Protein AF-A0A9J5W1G6-F1 (afdb_monomer)

Sequence (81 aa):
MDKLGMIIFKMLAHGLGLEDDFFFSKKIEEKEATYFRVSRYPLCPLPEKIVGIGIHSDPQTLTILHQDQVGGLQVLKDDKH

Structure (mmCIF, N/CA/C/O backbone):
data_AF-A0A9J5W1G6-F1
#
_entry.id   AF-A0A9J5W1G6-F1
#
loop_
_atom_site.group_PDB
_atom_site.id
_atom_site.type_symbol
_atom_site.label_atom_id
_atom_site.label_alt_id
_atom_site.label_comp_id
_atom_site.label_asym_id
_atom_site.label_entity_id
_atom_site.label_seq_id
_atom_site.pdbx_PDB_ins_code
_atom_site.Cartn_x
_atom_site.Cartn_y
_atom_site.Cartn_z
_atom_site.occupancy
_atom_site.B_iso_or_equiv
_atom_site.auth_seq_id
_atom_site.auth_comp_id
_atom_site.auth_asym_id
_atom_site.auth_atom_id
_atom_site.pdbx_PDB_model_num
ATOM 1 N N . MET A 1 1 ? 12.950 -3.708 1.352 1.00 84.75 1 MET A N 1
ATOM 2 C CA . MET A 1 1 ? 11.751 -3.817 0.490 1.00 84.75 1 MET A CA 1
ATOM 3 C C . MET A 1 1 ? 12.084 -3.557 -0.971 1.00 84.75 1 MET A C 1
ATOM 5 O O . MET A 1 1 ? 11.530 -4.230 -1.827 1.00 84.75 1 MET A O 1
ATOM 9 N N . ASP A 1 2 ? 13.064 -2.701 -1.246 1.00 83.31 2 ASP A N 1
ATOM 10 C CA . ASP A 1 2 ? 13.488 -2.291 -2.591 1.00 83.31 2 ASP A CA 1
ATOM 11 C C . ASP A 1 2 ? 13.738 -3.468 -3.536 1.00 83.31 2 ASP A C 1
ATOM 13 O O . ASP A 1 2 ? 13.122 -3.539 -4.589 1.00 83.31 2 ASP A O 1
ATOM 17 N N . LYS A 1 3 ? 14.545 -4.464 -3.138 1.00 86.25 3 LYS A N 1
ATOM 18 C CA . LYS A 1 3 ? 14.816 -5.643 -3.983 1.00 86.25 3 LYS A CA 1
ATOM 19 C C . LYS A 1 3 ? 13.538 -6.359 -4.444 1.00 86.25 3 LYS A C 1
ATOM 21 O O . LYS A 1 3 ? 13.464 -6.763 -5.599 1.00 86.25 3 LYS A O 1
ATOM 26 N N . LEU A 1 4 ? 12.551 -6.516 -3.559 1.00 90.56 4 LEU A N 1
ATOM 27 C CA . LEU A 1 4 ? 11.271 -7.139 -3.907 1.00 90.56 4 LEU A CA 1
ATOM 28 C C . LEU A 1 4 ? 10.469 -6.243 -4.857 1.00 90.56 4 LEU A C 1
ATOM 30 O O . LEU A 1 4 ? 9.982 -6.735 -5.870 1.00 90.56 4 LEU A O 1
ATOM 34 N N . GLY A 1 5 ? 10.398 -4.939 -4.576 1.00 88.56 5 GLY A N 1
ATOM 35 C CA . GLY A 1 5 ? 9.751 -3.970 -5.466 1.00 88.56 5 GLY A CA 1
ATOM 36 C C . GLY A 1 5 ? 10.349 -3.985 -6.875 1.00 88.56 5 GLY A C 1
ATOM 37 O O . GLY A 1 5 ? 9.618 -4.040 -7.855 1.00 88.56 5 GLY A O 1
ATOM 38 N N . MET A 1 6 ? 11.676 -4.065 -6.986 1.00 86.44 6 MET A N 1
ATOM 39 C CA . MET A 1 6 ? 12.376 -4.149 -8.272 1.00 86.44 6 MET A CA 1
ATOM 40 C C . MET A 1 6 ? 12.067 -5.441 -9.033 1.00 86.44 6 MET A C 1
ATOM 42 O O . MET A 1 6 ? 11.936 -5.415 -10.254 1.00 86.44 6 MET A O 1
ATOM 46 N N . ILE A 1 7 ? 11.938 -6.574 -8.335 1.00 90.12 7 ILE A N 1
ATOM 47 C CA . ILE A 1 7 ? 11.520 -7.839 -8.959 1.00 90.12 7 ILE A CA 1
ATOM 48 C C . ILE A 1 7 ? 10.090 -7.716 -9.495 1.00 90.12 7 ILE A C 1
ATOM 50 O O . ILE A 1 7 ? 9.836 -8.111 -10.630 1.00 90.12 7 ILE A O 1
ATOM 54 N N . ILE A 1 8 ? 9.179 -7.125 -8.716 1.00 92.06 8 ILE A N 1
ATOM 55 C CA . ILE A 1 8 ? 7.790 -6.901 -9.137 1.00 92.06 8 ILE A CA 1
ATOM 56 C C . ILE A 1 8 ? 7.742 -5.979 -10.360 1.00 92.06 8 ILE A C 1
ATOM 58 O O . ILE A 1 8 ? 7.070 -6.308 -11.333 1.00 92.06 8 ILE A O 1
ATOM 62 N N . PHE A 1 9 ? 8.501 -4.879 -10.372 1.00 89.44 9 PHE A N 1
ATOM 63 C CA . PHE A 1 9 ? 8.561 -3.984 -11.531 1.00 89.44 9 PHE A CA 1
ATOM 64 C C . PHE A 1 9 ? 9.067 -4.680 -12.796 1.00 89.44 9 PHE A C 1
ATOM 66 O O . PHE A 1 9 ? 8.480 -4.486 -13.857 1.00 89.44 9 PHE A O 1
ATOM 73 N N . LYS A 1 10 ? 10.088 -5.540 -12.691 1.00 88.62 10 LYS A N 1
ATOM 74 C CA . LYS A 1 10 ? 10.547 -6.364 -13.824 1.00 88.62 10 LYS A CA 1
ATOM 75 C C . LYS A 1 10 ? 9.444 -7.280 -14.348 1.00 88.62 10 LYS A C 1
ATOM 77 O O . LYS A 1 10 ? 9.213 -7.338 -15.549 1.00 88.62 10 LYS A O 1
ATOM 82 N N . MET A 1 11 ? 8.735 -7.965 -13.450 1.00 92.81 11 MET A N 1
ATOM 83 C CA . MET A 1 11 ? 7.627 -8.850 -13.828 1.00 92.81 11 MET A CA 1
ATOM 84 C C . MET A 1 11 ? 6.478 -8.083 -14.495 1.00 92.81 11 MET A C 1
ATOM 86 O O . MET A 1 11 ? 5.907 -8.571 -15.467 1.00 92.81 11 MET A O 1
ATOM 90 N N . LEU A 1 12 ? 6.160 -6.880 -14.006 1.00 92.25 12 LEU A N 1
ATOM 91 C CA . LEU A 1 12 ? 5.151 -6.008 -14.612 1.00 92.25 12 LEU A CA 1
ATOM 92 C C . LEU A 1 12 ? 5.576 -5.527 -16.002 1.00 92.25 12 LEU A C 1
ATOM 94 O O . LEU A 1 12 ? 4.758 -5.561 -16.916 1.00 92.25 12 LEU A O 1
ATOM 98 N N . ALA A 1 13 ? 6.840 -5.123 -16.181 1.00 91.25 13 ALA A N 1
ATOM 99 C CA . ALA A 1 13 ? 7.365 -4.723 -17.488 1.00 91.25 13 ALA A CA 1
ATOM 100 C C . ALA A 1 13 ? 7.216 -5.867 -18.494 1.00 91.25 13 ALA A C 1
ATOM 102 O O . ALA A 1 13 ? 6.598 -5.696 -19.545 1.00 91.25 13 ALA A O 1
ATOM 103 N N . HIS A 1 14 ? 7.672 -7.056 -18.102 1.00 92.19 14 HIS A N 1
ATOM 104 C CA . HIS A 1 14 ? 7.569 -8.256 -18.917 1.00 92.19 14 HIS A CA 1
ATOM 105 C C . HIS A 1 14 ? 6.112 -8.602 -19.273 1.00 92.19 14 HIS A C 1
ATOM 107 O O . HIS A 1 14 ? 5.797 -8.849 -20.435 1.00 92.19 14 HIS A O 1
ATOM 113 N N . GLY A 1 15 ? 5.195 -8.565 -18.298 1.00 93.94 15 GLY A N 1
ATOM 114 C CA . GLY A 1 15 ? 3.770 -8.845 -18.515 1.00 93.94 15 GLY A CA 1
ATOM 115 C C . GLY A 1 15 ? 3.059 -7.839 -19.429 1.00 93.94 15 GLY A C 1
ATOM 116 O O . GLY A 1 15 ? 2.059 -8.183 -20.055 1.00 93.94 15 GLY A O 1
ATOM 117 N N . LEU A 1 16 ? 3.588 -6.618 -19.539 1.00 93.75 16 LEU A N 1
ATOM 118 C CA . LEU A 1 16 ? 3.117 -5.578 -20.458 1.00 93.75 16 LEU A CA 1
ATOM 119 C C . LEU A 1 16 ? 3.809 -5.628 -21.834 1.00 93.75 16 LEU A C 1
ATOM 121 O O . LEU A 1 16 ? 3.501 -4.801 -22.691 1.00 93.75 16 LEU A O 1
ATOM 125 N N . GLY A 1 17 ? 4.734 -6.570 -22.061 1.00 94.31 17 GLY A N 1
ATOM 126 C CA . GLY A 1 17 ? 5.521 -6.661 -23.295 1.00 94.31 17 GLY A CA 1
ATOM 127 C C . GLY A 1 17 ? 6.571 -5.554 -23.443 1.00 94.31 17 GLY A C 1
ATOM 128 O O . GLY A 1 17 ? 6.976 -5.240 -24.561 1.00 94.31 17 GLY A O 1
ATOM 129 N N . LEU A 1 18 ? 6.977 -4.937 -22.332 1.00 91.06 18 LEU A N 1
ATOM 130 C CA . LEU A 1 18 ? 8.027 -3.924 -22.273 1.00 91.06 18 LEU A CA 1
ATOM 131 C C . LEU A 1 18 ? 9.384 -4.584 -21.998 1.00 91.06 18 LEU A C 1
ATOM 133 O O . LEU A 1 18 ? 9.454 -5.709 -21.504 1.00 91.06 18 LEU A O 1
ATOM 137 N N . GLU A 1 19 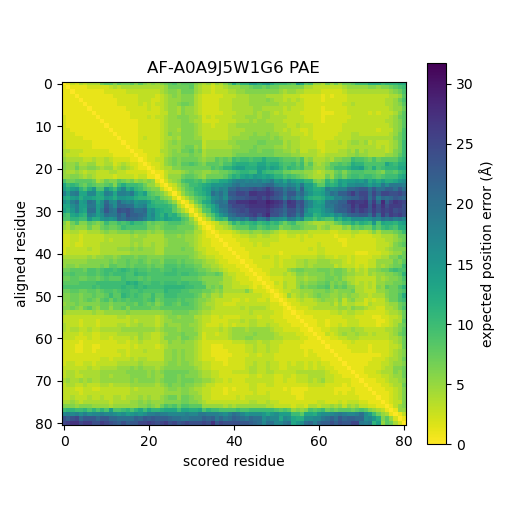? 10.466 -3.866 -22.289 1.00 87.19 19 GLU A N 1
ATOM 138 C CA . GLU A 1 19 ? 11.815 -4.300 -21.918 1.00 87.19 19 GLU A CA 1
ATOM 139 C C . GLU A 1 19 ? 11.945 -4.403 -20.389 1.00 87.19 19 GLU A C 1
ATOM 141 O O . GLU A 1 19 ? 11.396 -3.583 -19.648 1.00 87.19 19 GLU A O 1
ATOM 146 N N . ASP A 1 20 ? 12.682 -5.403 -19.899 1.00 80.00 20 ASP A N 1
ATOM 147 C CA . ASP A 1 20 ? 12.831 -5.678 -18.459 1.00 80.00 20 ASP A CA 1
ATOM 148 C C . ASP A 1 20 ? 13.409 -4.492 -17.672 1.00 80.00 20 ASP A C 1
ATOM 150 O O . ASP A 1 20 ? 13.228 -4.388 -16.454 1.00 80.00 20 ASP A O 1
ATOM 154 N N . ASP A 1 21 ? 14.132 -3.608 -18.354 1.00 78.50 21 ASP A N 1
ATOM 155 C CA . ASP A 1 21 ? 14.712 -2.401 -17.797 1.00 78.50 21 ASP A CA 1
ATOM 156 C C . ASP A 1 21 ? 13.905 -1.133 -18.082 1.00 78.50 21 ASP A C 1
ATOM 158 O O . ASP A 1 21 ? 14.338 -0.064 -17.676 1.00 78.50 21 ASP A O 1
ATOM 162 N N . PHE A 1 22 ? 12.712 -1.224 -18.676 1.00 83.44 22 PHE A N 1
ATOM 163 C CA . PHE A 1 22 ? 11.876 -0.076 -19.047 1.00 83.44 22 PHE A CA 1
ATOM 164 C C . PHE A 1 22 ? 11.663 0.927 -17.901 1.00 83.44 22 PHE A C 1
ATOM 166 O O . PHE A 1 22 ? 11.785 2.139 -18.087 1.00 83.44 22 PHE A O 1
ATOM 173 N N . PHE A 1 23 ? 11.368 0.432 -16.694 1.00 77.69 23 PHE A N 1
ATOM 174 C CA . PHE A 1 23 ? 11.189 1.281 -15.511 1.00 77.69 23 PHE A CA 1
ATOM 175 C C . PHE A 1 23 ? 12.515 1.847 -14.977 1.00 77.69 23 PHE A C 1
ATOM 177 O O . PHE A 1 23 ? 12.519 2.852 -14.275 1.00 77.69 23 PHE A O 1
ATOM 184 N N . PHE A 1 24 ? 13.649 1.235 -15.317 1.00 71.56 24 PHE A N 1
ATOM 185 C CA . PHE A 1 24 ? 14.979 1.611 -14.827 1.00 71.56 24 PHE A CA 1
ATOM 186 C C . PHE A 1 24 ? 15.745 2.497 -15.820 1.00 71.56 24 PHE A C 1
ATOM 188 O O . PHE A 1 24 ? 16.534 3.338 -15.399 1.00 71.56 24 PHE A O 1
ATOM 195 N N . SER A 1 25 ? 15.487 2.359 -17.123 1.00 66.12 25 SER A N 1
ATOM 196 C CA . SER A 1 25 ? 16.127 3.103 -18.212 1.00 66.12 25 SER A CA 1
ATOM 197 C C . SER A 1 25 ? 15.534 4.502 -18.399 1.00 66.12 25 SER A C 1
ATOM 199 O O . SER A 1 25 ? 16.228 5.423 -18.827 1.00 66.12 25 SER A O 1
ATOM 201 N N . LYS A 1 26 ? 14.266 4.703 -18.014 1.00 60.91 26 LYS A N 1
ATOM 202 C CA . LYS A 1 26 ? 13.536 5.975 -18.159 1.00 60.91 26 LYS A CA 1
ATOM 203 C C . LYS A 1 26 ? 13.722 6.999 -17.040 1.00 60.91 26 LYS A C 1
ATOM 205 O O . LYS A 1 26 ? 12.958 7.959 -16.994 1.00 60.91 26 LYS A O 1
ATOM 210 N N . LYS A 1 27 ? 14.727 6.857 -16.177 1.00 55.81 27 LYS A N 1
ATOM 211 C CA . LYS A 1 27 ? 14.911 7.758 -15.033 1.00 55.81 27 LYS A CA 1
ATOM 212 C C . LYS A 1 27 ? 13.760 7.684 -14.011 1.00 55.81 27 LYS A C 1
ATOM 214 O O . LYS A 1 27 ? 13.237 8.714 -13.595 1.00 55.81 27 LYS A O 1
ATOM 219 N N . ILE A 1 28 ? 13.501 6.500 -13.437 1.00 58.50 28 ILE A N 1
ATOM 220 C CA . ILE A 1 28 ? 13.349 6.453 -11.963 1.00 58.50 28 ILE A CA 1
ATOM 221 C C . ILE A 1 28 ? 14.749 6.775 -11.403 1.00 58.50 28 ILE A C 1
ATOM 223 O O . ILE A 1 28 ? 15.471 5.924 -10.888 1.00 58.50 28 ILE A O 1
ATOM 227 N N . GLU A 1 29 ? 15.228 7.980 -11.705 1.00 47.84 29 GLU A N 1
ATOM 228 C CA . GLU A 1 29 ? 16.545 8.457 -11.347 1.00 47.84 29 GLU A CA 1
ATOM 229 C C . GLU A 1 29 ? 16.471 8.807 -9.873 1.00 47.84 29 GLU A C 1
ATOM 231 O O . GLU A 1 29 ? 15.662 9.622 -9.444 1.00 47.84 29 GLU A O 1
ATOM 236 N N . GLU A 1 30 ? 17.339 8.146 -9.117 1.00 49.38 30 GLU A N 1
ATOM 237 C CA . GLU A 1 30 ? 17.831 8.629 -7.836 1.00 49.38 30 GLU A CA 1
ATOM 238 C C . GLU A 1 30 ? 16.762 8.803 -6.748 1.00 49.38 30 GLU A C 1
ATOM 240 O O . GLU A 1 30 ? 16.427 9.897 -6.309 1.00 49.38 30 GLU A O 1
ATOM 245 N N . LYS A 1 31 ? 16.351 7.653 -6.197 1.00 55.12 31 LYS A N 1
ATOM 246 C CA . LYS A 1 31 ? 15.749 7.527 -4.861 1.00 55.12 31 LYS A CA 1
ATOM 247 C C . LYS A 1 31 ? 14.477 8.361 -4.662 1.00 55.12 31 LYS A C 1
ATOM 249 O O . LYS A 1 31 ? 14.419 9.199 -3.761 1.00 55.12 31 LYS A O 1
ATOM 254 N N . GLU A 1 32 ? 13.394 8.016 -5.353 1.00 59.78 32 GLU A N 1
ATOM 255 C CA . GLU A 1 32 ? 12.105 8.153 -4.672 1.00 59.78 32 GLU A CA 1
ATOM 256 C C . GLU A 1 32 ? 12.164 7.256 -3.430 1.00 59.78 32 GLU A C 1
ATOM 258 O O . GLU A 1 32 ? 12.339 6.039 -3.516 1.00 59.78 32 GLU A O 1
ATOM 263 N N . ALA A 1 33 ? 12.199 7.890 -2.259 1.00 66.12 33 ALA A N 1
ATOM 264 C CA . ALA A 1 33 ? 12.451 7.222 -0.998 1.00 66.12 33 ALA A CA 1
ATOM 265 C C . ALA A 1 33 ? 11.402 6.129 -0.779 1.00 66.12 33 ALA A C 1
ATOM 267 O O . ALA A 1 33 ? 10.210 6.423 -0.684 1.00 66.12 33 ALA A O 1
ATOM 268 N N . THR A 1 34 ? 11.845 4.876 -0.644 1.00 74.44 34 THR A N 1
ATOM 269 C CA . THR A 1 34 ? 10.996 3.810 -0.112 1.00 74.44 34 THR A CA 1
ATOM 270 C C . THR A 1 34 ? 10.459 4.271 1.237 1.00 74.44 34 THR A C 1
ATOM 272 O O . THR A 1 34 ? 11.193 4.342 2.224 1.00 74.44 34 THR A O 1
ATOM 275 N N . TYR A 1 35 ? 9.176 4.622 1.272 1.00 82.12 35 TYR A N 1
ATOM 276 C CA . TYR A 1 35 ? 8.521 5.072 2.487 1.00 82.12 35 TYR A CA 1
ATOM 277 C C . TYR A 1 35 ? 8.018 3.859 3.260 1.00 82.12 35 TYR A C 1
ATOM 279 O O . TYR A 1 35 ? 7.330 2.996 2.715 1.00 82.12 35 TYR A O 1
ATOM 287 N N . PHE A 1 36 ? 8.351 3.794 4.545 1.00 89.94 36 PHE A N 1
ATOM 288 C CA . PHE A 1 36 ? 7.828 2.770 5.434 1.00 89.94 36 PHE A CA 1
ATOM 289 C C . PHE A 1 36 ? 6.790 3.388 6.365 1.00 89.94 36 PHE A C 1
ATOM 291 O O . PHE A 1 36 ? 7.089 4.326 7.103 1.00 89.94 36 PHE A O 1
ATOM 298 N N . ARG A 1 37 ? 5.570 2.848 6.340 1.00 92.19 37 ARG A N 1
ATOM 299 C CA . ARG A 1 37 ? 4.467 3.274 7.202 1.00 92.19 37 ARG A CA 1
ATOM 300 C C . ARG A 1 37 ? 4.057 2.130 8.115 1.00 92.19 37 ARG A C 1
ATOM 302 O O . ARG A 1 37 ? 3.759 1.038 7.643 1.00 92.19 37 ARG A O 1
ATOM 309 N N . VAL A 1 38 ? 3.975 2.414 9.412 1.00 95.50 38 VAL A N 1
ATOM 310 C CA . VAL A 1 38 ? 3.375 1.511 10.399 1.00 95.50 38 VAL A CA 1
ATOM 311 C C . VAL A 1 38 ? 2.042 2.097 10.830 1.00 95.50 38 VAL A C 1
ATOM 313 O O . VAL A 1 38 ? 1.984 3.228 11.311 1.00 95.50 38 VAL A O 1
ATOM 316 N N . SER A 1 39 ? 0.975 1.323 10.667 1.00 95.19 39 SER A N 1
ATOM 317 C CA . SER A 1 39 ? -0.375 1.711 11.065 1.00 95.19 39 SER A CA 1
ATOM 318 C C . SER A 1 39 ? -0.837 0.810 12.204 1.00 95.19 39 SER A C 1
ATOM 320 O O . SER A 1 39 ? -0.785 -0.411 12.087 1.00 95.19 39 SER A O 1
ATOM 322 N N . ARG A 1 40 ? -1.289 1.408 13.312 1.00 95.31 40 ARG A N 1
ATOM 323 C CA . ARG A 1 40 ? -1.882 0.687 14.445 1.00 95.31 40 ARG A CA 1
ATOM 324 C C . ARG A 1 40 ? -3.306 1.177 14.664 1.00 95.31 40 ARG A C 1
ATOM 326 O O . ARG A 1 40 ? -3.503 2.324 15.056 1.00 95.31 40 ARG A O 1
ATOM 333 N N . TYR A 1 41 ? -4.271 0.287 14.467 1.00 94.88 41 TYR A N 1
ATOM 334 C CA . TYR A 1 41 ? -5.689 0.566 14.677 1.00 94.88 41 TYR A CA 1
ATOM 335 C C . TYR A 1 41 ? -6.143 -0.084 15.994 1.00 94.88 41 TYR A C 1
ATOM 337 O O . TYR A 1 41 ? -6.122 -1.309 16.101 1.00 94.88 41 TYR A O 1
ATOM 345 N N . PRO A 1 42 ? -6.479 0.694 17.039 1.00 93.25 42 PRO A N 1
ATOM 346 C CA . PRO A 1 42 ? -6.989 0.142 18.292 1.00 93.25 42 PRO A CA 1
ATOM 347 C C . PRO A 1 42 ? -8.424 -0.386 18.134 1.00 93.25 42 PRO A C 1
ATOM 349 O O . PRO A 1 42 ? -9.110 -0.065 17.164 1.00 93.25 42 PRO A O 1
ATOM 352 N N . LEU A 1 43 ? -8.897 -1.152 19.126 1.00 93.12 43 LEU A N 1
ATOM 353 C CA . LEU A 1 43 ? -10.299 -1.574 19.197 1.00 93.12 43 LEU A CA 1
ATOM 354 C C . LEU A 1 43 ? -11.225 -0.353 19.142 1.00 93.12 43 LEU A C 1
ATOM 356 O O . LEU A 1 43 ? -11.064 0.598 19.909 1.00 93.12 43 LEU A O 1
ATOM 360 N N . CYS A 1 44 ? -12.200 -0.401 18.239 1.00 92.62 44 CYS A N 1
ATOM 361 C CA . CYS A 1 44 ? -13.174 0.662 18.043 1.00 92.62 44 CYS A CA 1
ATOM 362 C C . CYS A 1 44 ? -14.514 0.266 18.686 1.00 92.62 44 CYS A C 1
ATOM 364 O O . CYS A 1 44 ? -15.059 -0.773 18.315 1.00 92.62 44 CYS A O 1
ATOM 366 N N . PRO A 1 45 ? -15.084 1.072 19.603 1.00 93.44 45 PRO A N 1
ATOM 367 C CA . PRO A 1 45 ? -16.396 0.788 20.193 1.00 93.44 45 PRO A CA 1
ATOM 368 C C . PRO A 1 45 ? -17.562 0.874 19.197 1.00 93.44 45 PRO A C 1
ATOM 370 O O . PRO A 1 45 ? -18.625 0.319 19.451 1.00 93.44 45 PRO A O 1
ATOM 373 N N . LEU A 1 46 ? -17.383 1.604 18.089 1.00 94.12 46 LEU A N 1
ATOM 374 C CA . LEU A 1 46 ? -18.409 1.859 17.073 1.00 94.12 46 LEU A CA 1
ATOM 375 C C . LEU A 1 46 ? -17.843 1.606 15.662 1.00 94.12 46 LEU A C 1
ATOM 377 O O . LEU A 1 46 ? -17.724 2.550 14.875 1.00 94.12 46 LEU A O 1
ATOM 381 N N . PRO A 1 47 ? -17.482 0.353 15.329 1.00 89.19 47 PRO A N 1
ATOM 382 C CA . PRO A 1 47 ? -16.781 0.025 14.084 1.00 89.19 47 PRO A CA 1
ATOM 383 C C . PRO A 1 47 ? -17.607 0.339 12.828 1.00 89.19 47 PRO A C 1
ATOM 385 O O . PRO A 1 47 ? -17.044 0.638 11.786 1.00 89.19 47 PRO A O 1
ATOM 388 N N . GLU A 1 48 ? -18.937 0.350 12.931 1.00 91.12 48 GLU A N 1
ATOM 389 C CA . GLU A 1 48 ? -19.835 0.686 11.816 1.00 91.12 48 GLU A CA 1
ATOM 390 C C . GLU A 1 48 ? -19.908 2.192 11.513 1.00 91.12 48 GLU A C 1
ATOM 392 O O . GLU A 1 48 ? -20.442 2.594 10.484 1.00 91.12 48 GLU A O 1
ATOM 397 N N . LYS A 1 49 ? -19.405 3.047 12.415 1.00 91.38 49 LYS A N 1
ATOM 398 C CA . LYS A 1 49 ? -19.505 4.514 12.304 1.00 91.38 49 LYS A CA 1
ATOM 399 C C . LYS A 1 49 ? -18.161 5.203 12.086 1.00 91.38 49 LYS A C 1
ATOM 401 O O . LYS A 1 49 ? -18.139 6.408 11.844 1.00 91.38 49 LYS A O 1
ATOM 406 N N . ILE A 1 50 ? -17.052 4.480 12.235 1.00 88.81 50 ILE A N 1
ATOM 407 C CA . ILE A 1 50 ? -15.700 5.042 12.223 1.00 88.81 50 ILE A CA 1
ATOM 408 C C . ILE A 1 50 ? -14.845 4.242 11.251 1.00 88.81 50 ILE A C 1
ATOM 410 O O . ILE A 1 50 ? -14.756 3.022 11.343 1.00 88.81 50 ILE A O 1
ATOM 414 N N . VAL A 1 51 ? -14.161 4.952 10.359 1.00 88.06 51 VAL A N 1
ATOM 415 C CA . VAL A 1 51 ? -13.213 4.360 9.417 1.00 88.06 51 VAL A CA 1
ATOM 416 C C . VAL A 1 51 ? -11.795 4.601 9.931 1.00 88.06 51 VAL A C 1
ATOM 418 O O . VAL A 1 51 ? -11.449 5.725 10.289 1.00 88.06 51 VAL A O 1
ATOM 421 N N . GLY A 1 52 ? -10.968 3.551 9.981 1.00 88.38 52 GLY A N 1
ATOM 422 C CA . GLY A 1 52 ? -9.584 3.660 10.456 1.00 88.38 52 GLY A CA 1
ATOM 423 C C . GLY A 1 52 ? -8.713 4.547 9.560 1.00 88.38 52 GLY A C 1
ATOM 424 O O . GLY A 1 52 ? -7.974 5.399 10.048 1.00 88.38 52 GLY A O 1
ATOM 425 N N . ILE A 1 53 ? -8.812 4.364 8.244 1.00 91.69 53 ILE A N 1
ATOM 426 C CA . ILE A 1 53 ? -8.199 5.220 7.226 1.00 91.69 53 ILE A CA 1
ATOM 427 C C . ILE A 1 53 ? -9.237 5.506 6.146 1.00 91.69 53 ILE A C 1
ATOM 429 O O . ILE A 1 53 ? -9.882 4.583 5.663 1.00 91.69 53 ILE A O 1
ATOM 433 N N . GLY A 1 54 ? -9.428 6.781 5.800 1.00 92.00 54 GLY A N 1
ATOM 434 C CA . GLY A 1 54 ? -10.406 7.170 4.782 1.00 92.00 54 GLY A CA 1
ATOM 435 C C . GLY A 1 54 ? -10.134 6.509 3.429 1.00 92.00 54 GLY A C 1
ATOM 436 O O . GLY A 1 54 ? -9.015 6.076 3.154 1.00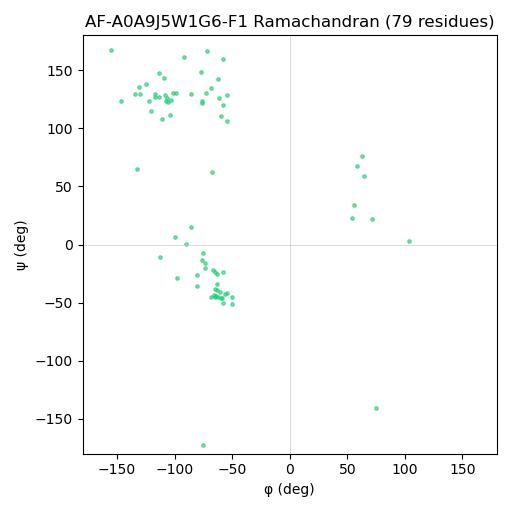 92.00 54 GLY A O 1
ATOM 437 N N . ILE A 1 55 ? -11.155 6.447 2.577 1.00 92.19 55 ILE A N 1
ATOM 438 C CA . I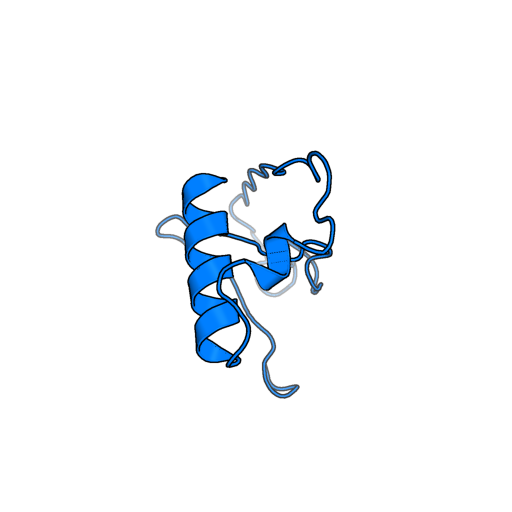LE A 1 55 ? -11.021 5.937 1.207 1.00 92.19 55 ILE A CA 1
ATOM 439 C C . ILE A 1 55 ? -10.034 6.833 0.452 1.00 92.19 55 ILE A C 1
ATOM 441 O O . ILE A 1 55 ? -10.190 8.053 0.432 1.00 92.19 55 ILE A O 1
ATOM 445 N N . HIS A 1 56 ? -9.008 6.231 -0.139 1.00 94.38 56 HIS A N 1
ATOM 446 C CA . HIS A 1 56 ? -7.986 6.931 -0.912 1.00 94.38 56 HIS A CA 1
ATOM 447 C C . HIS A 1 56 ? -7.343 5.980 -1.921 1.00 94.38 56 HIS A C 1
ATOM 449 O O . HIS A 1 56 ? -7.515 4.762 -1.848 1.00 94.38 56 HIS A O 1
ATOM 455 N N . SER A 1 57 ? -6.587 6.558 -2.848 1.00 94.50 57 SER A N 1
ATOM 456 C CA . SER A 1 57 ? -5.605 5.838 -3.653 1.00 94.50 57 SER A CA 1
ATOM 457 C C . SER A 1 57 ? -4.213 6.251 -3.203 1.00 94.50 57 SER A C 1
ATOM 459 O O . SER A 1 57 ? -3.992 7.412 -2.843 1.00 94.50 57 SER A O 1
ATOM 461 N N . ASP A 1 58 ? -3.289 5.299 -3.210 1.00 92.69 58 ASP A N 1
ATOM 462 C CA . ASP A 1 58 ? -1.908 5.569 -2.841 1.00 92.69 58 ASP A CA 1
ATOM 463 C C . ASP A 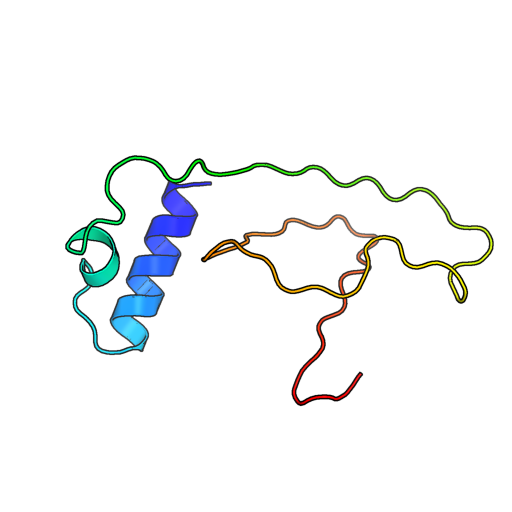1 58 ? -1.244 6.466 -3.899 1.00 92.69 58 ASP A C 1
ATOM 465 O O . ASP A 1 58 ? -1.396 6.214 -5.097 1.00 92.69 58 ASP A O 1
ATOM 469 N N . PRO A 1 59 ? -0.500 7.511 -3.490 1.00 87.31 59 PRO A N 1
ATOM 470 C CA . PRO A 1 59 ? 0.277 8.324 -4.420 1.00 87.31 59 PRO A CA 1
ATOM 471 C C . PRO A 1 59 ? 1.530 7.597 -4.930 1.00 87.31 59 PRO A C 1
ATOM 473 O O . PRO A 1 59 ? 2.138 8.048 -5.897 1.00 87.31 59 PRO A O 1
ATOM 476 N N . GLN A 1 60 ? 1.952 6.512 -4.269 1.00 86.50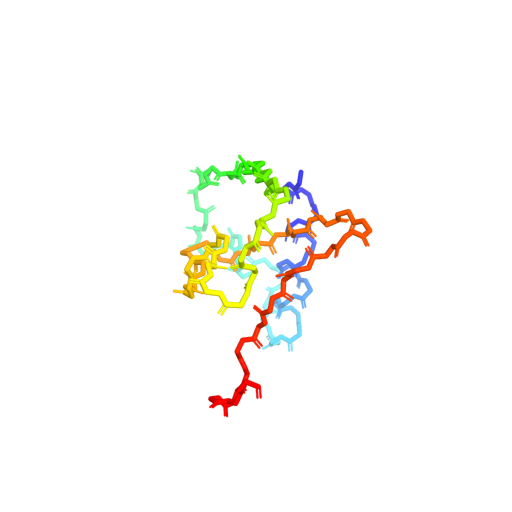 60 GLN A N 1
ATOM 477 C CA . GLN A 1 60 ? 3.111 5.724 -4.676 1.00 86.50 60 GLN A CA 1
ATOM 478 C C . GLN A 1 60 ? 2.793 4.813 -5.865 1.00 86.50 60 GLN A C 1
ATOM 480 O O . GLN A 1 60 ? 1.711 4.244 -5.969 1.00 86.50 60 GLN A O 1
ATOM 485 N N . THR A 1 61 ? 3.805 4.569 -6.699 1.00 86.94 61 THR A N 1
ATOM 486 C CA . THR A 1 61 ? 3.724 3.631 -7.830 1.00 86.94 61 THR A CA 1
ATOM 487 C C . THR A 1 61 ? 3.475 2.182 -7.391 1.00 86.94 61 THR A C 1
ATOM 489 O O . THR A 1 61 ? 2.812 1.426 -8.098 1.00 86.94 61 THR A O 1
ATOM 492 N N . LEU A 1 62 ? 4.019 1.767 -6.241 1.00 89.00 62 LEU A N 1
ATOM 493 C CA . LEU A 1 62 ? 3.860 0.416 -5.698 1.00 89.00 62 LEU A CA 1
ATOM 494 C C . LEU A 1 62 ? 3.831 0.448 -4.167 1.00 89.00 62 LEU A C 1
ATOM 496 O O . LEU A 1 62 ? 4.808 0.851 -3.533 1.00 89.00 62 LEU A O 1
ATOM 500 N N . THR A 1 63 ? 2.757 -0.081 -3.584 1.00 93.31 63 THR A N 1
ATOM 501 C CA . THR A 1 63 ? 2.644 -0.340 -2.143 1.00 93.31 63 THR A CA 1
ATOM 502 C C . THR A 1 63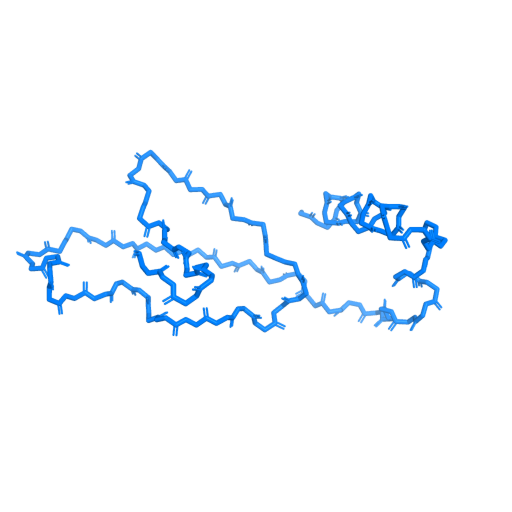 ? 2.704 -1.842 -1.884 1.00 93.31 63 THR A C 1
ATOM 504 O O . THR A 1 63 ? 1.957 -2.618 -2.475 1.00 93.31 63 THR A O 1
ATOM 507 N N . ILE A 1 64 ? 3.585 -2.264 -0.973 1.00 93.88 64 ILE A N 1
ATOM 508 C CA . ILE A 1 64 ? 3.645 -3.647 -0.485 1.00 93.88 64 ILE A CA 1
ATOM 509 C C . ILE A 1 64 ? 3.183 -3.644 0.970 1.00 93.88 64 ILE A C 1
ATOM 511 O O . ILE A 1 64 ? 3.896 -3.160 1.850 1.00 93.88 64 ILE A O 1
ATOM 515 N N . LEU A 1 65 ? 1.987 -4.179 1.213 1.00 95.62 65 LEU A N 1
ATOM 516 C CA . LEU A 1 65 ? 1.366 -4.207 2.533 1.00 95.62 65 LEU A CA 1
ATOM 517 C C . LEU A 1 65 ? 1.565 -5.571 3.201 1.00 95.62 65 LEU A C 1
ATOM 519 O O . LEU A 1 65 ? 1.261 -6.610 2.621 1.00 95.62 65 LEU A O 1
ATOM 523 N N . HIS A 1 66 ? 2.025 -5.555 4.451 1.00 95.56 66 HIS A N 1
ATOM 524 C CA . HIS A 1 66 ? 1.964 -6.707 5.345 1.00 95.56 66 HIS A CA 1
ATOM 525 C C . HIS A 1 66 ? 0.888 -6.452 6.403 1.00 95.56 66 HIS A C 1
ATOM 527 O O . HIS A 1 66 ? 0.916 -5.413 7.064 1.00 95.56 66 HIS A O 1
ATOM 533 N N . GLN A 1 67 ? -0.054 -7.383 6.547 1.00 96.38 67 GLN A N 1
ATOM 534 C CA . GLN A 1 67 ? -1.132 -7.318 7.534 1.00 96.38 67 GLN A CA 1
ATOM 535 C C . GLN A 1 67 ? -0.964 -8.424 8.571 1.00 96.38 67 GLN A C 1
ATOM 537 O O . GLN A 1 67 ? -0.473 -9.510 8.259 1.00 96.38 67 GLN A O 1
ATOM 542 N N . ASP A 1 68 ? -1.383 -8.137 9.801 1.00 96.31 68 ASP A N 1
ATOM 543 C CA . ASP A 1 68 ? -1.546 -9.161 10.824 1.00 96.31 68 ASP A CA 1
ATOM 544 C C . ASP A 1 68 ? -2.812 -10.004 10.566 1.00 96.31 68 ASP A C 1
ATOM 546 O O . ASP A 1 68 ? -3.475 -9.888 9.534 1.00 96.31 68 ASP A O 1
ATOM 550 N N . GLN A 1 69 ? -3.154 -10.868 11.522 1.00 97.12 69 GLN A N 1
ATOM 551 C CA . GLN A 1 69 ? -4.303 -11.770 11.414 1.00 97.12 69 GLN A CA 1
ATOM 552 C C . GLN A 1 69 ? -5.662 -11.075 11.618 1.00 97.12 69 GLN A C 1
ATOM 554 O O . GLN A 1 69 ? -6.693 -11.717 11.437 1.00 97.12 69 GLN A O 1
ATOM 559 N N . VAL A 1 70 ? -5.694 -9.797 12.020 1.00 95.62 70 VAL A N 1
ATOM 560 C CA . VAL A 1 70 ? -6.946 -9.051 12.239 1.00 95.62 70 VAL A CA 1
ATOM 561 C C . VAL A 1 70 ? -7.513 -8.540 10.911 1.00 95.62 70 VAL A C 1
ATOM 563 O O . VAL A 1 70 ? -8.727 -8.541 10.719 1.00 95.62 70 VAL A O 1
ATOM 566 N N . GLY A 1 71 ? -6.650 -8.138 9.972 1.00 93.25 71 GLY A N 1
ATOM 567 C CA . GLY A 1 71 ? -7.062 -7.671 8.646 1.00 93.25 71 GLY A CA 1
ATOM 568 C C . GLY A 1 71 ? -7.661 -6.257 8.645 1.00 93.25 71 GLY A C 1
ATOM 569 O O . GLY A 1 71 ? -7.152 -5.358 9.309 1.00 93.25 71 GLY A O 1
ATOM 570 N N . GLY A 1 72 ? -8.709 -6.034 7.840 1.00 93.56 72 GLY A N 1
ATOM 571 C CA . GLY A 1 72 ? -9.411 -4.741 7.729 1.00 93.56 72 GLY A CA 1
ATOM 572 C C . GLY A 1 72 ? -9.092 -3.908 6.480 1.00 93.56 72 GLY A C 1
ATOM 573 O O . GLY A 1 72 ? -9.614 -2.806 6.340 1.00 93.56 72 GLY A O 1
ATOM 574 N N . LEU A 1 73 ? -8.270 -4.422 5.555 1.00 95.31 73 LEU A N 1
ATOM 575 C CA . LEU A 1 73 ? -8.109 -3.802 4.236 1.00 95.31 73 LEU A CA 1
ATOM 576 C C . LEU A 1 73 ? -9.365 -4.067 3.402 1.00 95.31 73 LEU A C 1
ATOM 578 O O . LEU A 1 73 ? -9.795 -5.211 3.270 1.00 95.31 73 LEU A O 1
ATOM 582 N N . GLN A 1 74 ? -9.909 -3.012 2.806 1.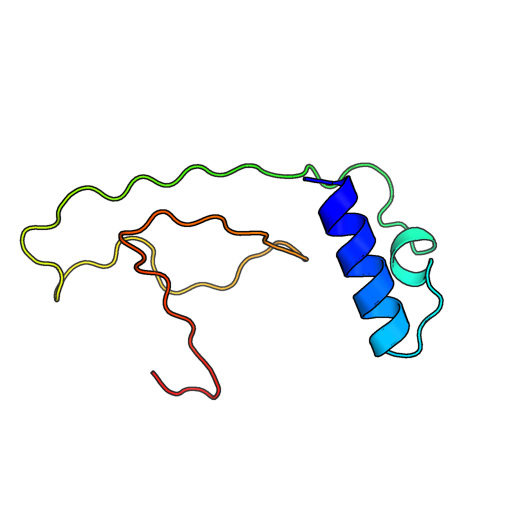00 94.00 74 GLN A N 1
ATOM 583 C CA . GLN A 1 74 ? -10.997 -3.077 1.837 1.00 94.00 74 GLN A CA 1
ATOM 584 C C . GLN A 1 74 ? -10.553 -2.360 0.563 1.00 94.00 74 GLN A C 1
ATOM 586 O O . GLN A 1 74 ? -9.911 -1.312 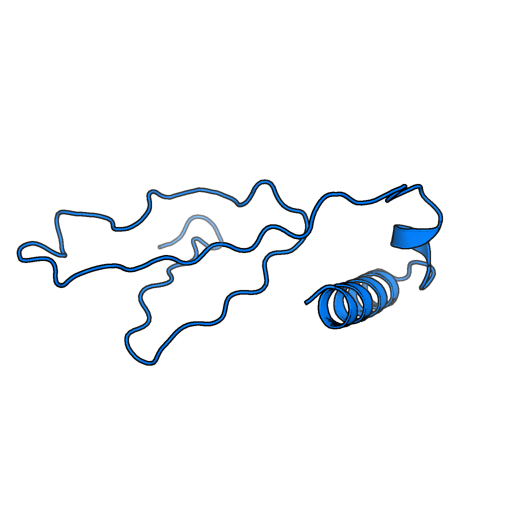0.633 1.00 94.00 74 GLN A O 1
ATOM 591 N N . VAL A 1 75 ? -10.874 -2.935 -0.596 1.00 93.94 75 VAL A N 1
ATOM 592 C CA . VAL A 1 75 ? -10.510 -2.390 -1.910 1.00 93.94 75 VAL A CA 1
ATOM 593 C C . VAL A 1 75 ? -11.787 -2.165 -2.703 1.00 93.94 75 VAL A C 1
ATOM 595 O O . VAL A 1 75 ? -12.554 -3.101 -2.909 1.00 93.94 75 VAL A O 1
ATOM 598 N N . LEU A 1 76 ? -11.998 -0.931 -3.161 1.00 92.81 76 LEU A N 1
ATOM 599 C CA . LEU A 1 76 ? -13.071 -0.616 -4.099 1.00 92.81 76 LEU A CA 1
ATOM 600 C C . LEU A 1 76 ? -12.664 -1.093 -5.497 1.00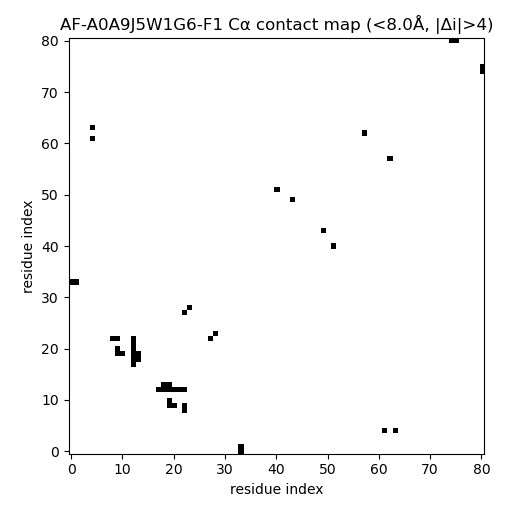 92.81 76 LEU A C 1
ATOM 602 O O . LEU A 1 76 ? -11.625 -0.679 -6.012 1.00 92.81 76 LEU A O 1
ATOM 606 N N . LYS A 1 77 ? -13.487 -1.942 -6.116 1.00 91.62 77 LYS A N 1
ATOM 607 C CA . LYS A 1 77 ? -13.263 -2.456 -7.470 1.00 91.62 77 LYS A CA 1
ATOM 608 C C . LYS A 1 77 ? -14.538 -2.294 -8.294 1.00 91.62 77 LYS A C 1
ATOM 610 O O . LYS A 1 77 ? -15.619 -2.606 -7.811 1.00 91.62 77 LYS A O 1
ATOM 615 N N . ASP A 1 78 ? -14.409 -1.831 -9.536 1.00 90.88 78 ASP A N 1
ATOM 616 C CA . ASP A 1 78 ? -15.527 -1.688 -10.483 1.00 90.88 78 ASP A CA 1
ATOM 617 C C . ASP A 1 78 ? -16.690 -0.820 -9.944 1.00 90.88 78 ASP A C 1
ATOM 619 O O . ASP A 1 78 ? -17.859 -1.110 -10.204 1.00 90.88 78 ASP A O 1
ATOM 623 N N . ASP A 1 79 ? -16.368 0.207 -9.144 1.00 76.00 79 ASP A N 1
ATOM 624 C CA . ASP A 1 79 ? -17.313 1.074 -8.416 1.00 76.00 79 ASP A CA 1
ATOM 625 C C . ASP A 1 79 ? -18.317 0.325 -7.521 1.00 76.00 79 ASP A C 1
ATOM 627 O O . ASP A 1 79 ? -19.379 0.843 -7.168 1.00 76.00 79 ASP A O 1
ATOM 631 N N . LYS A 1 80 ? -17.978 -0.903 -7.119 1.00 59.59 80 LYS A N 1
ATOM 632 C CA . LYS A 1 80 ? -18.787 -1.732 -6.228 1.00 59.59 80 LYS A CA 1
ATOM 633 C C . LYS A 1 80 ? -18.026 -2.002 -4.935 1.00 59.59 80 LYS A C 1
ATOM 635 O O . LYS A 1 80 ? -16.869 -2.425 -4.955 1.00 59.59 80 LYS A O 1
ATOM 640 N N . HIS A 1 81 ? -18.688 -1.694 -3.822 1.00 51.62 81 HIS A N 1
ATOM 641 C CA . HIS A 1 81 ? -18.326 -2.180 -2.490 1.00 51.62 81 HIS A CA 1
ATOM 642 C C . HIS A 1 81 ? -18.734 -3.644 -2.336 1.00 51.62 81 HIS A C 1
ATOM 644 O O . HIS A 1 81 ? -19.834 -3.995 -2.825 1.00 51.62 81 HIS A O 1
#

Organism: Solanum commersonii (NCBI:txid4109)

Radius of gyration: 16.85 Å; Cα contacts (8 Å, |Δi|>4): 24; chains: 1; bounding box: 38×20×44 Å

Solvent-accessible surface area (backbone atoms only — not comparable to full-atom values): 5907 Å² total; per-residue (Å²): 111,64,74,59,53,52,53,50,52,30,52,52,26,47,75,72,76,43,56,67,49,53,72,65,74,72,58,72,63,79,71,82,72,88,78,86,84,87,84,84,84,74,94,63,96,51,62,93,82,54,74,94,68,76,94,77,78,78,90,62,97,75,84,87,87,86,74,70,95,84,67,83,86,82,77,83,50,95,95,42,131

Mean predicted aligned error: 6.26 Å

Foldseek 3Di:
DVVVVLVVQLVVCVVVVHDSCPVPVVPCPDDPDPDDDDADDDDDPCPVVDDSDDDDDDPDPDDDDDDDPVDDDDDQDPVDD

Secondary structure (DSSP, 8-state):
-HHHHHHHHHHHHHHTT--TTHHHHTT--S-----------PPPS-TTT--SS-S---SSS-------SS------BTTB-

pLDDT: mean 85.76, std 12.53, range [47.84, 97.12]

InterPro domains:
  IPR027443 Isopenicillin N synthase-like superfamily [G3DSA:2.60.120.330] (1-81)
  IPR044861 Isopenicillin N synthase-like, Fe(2+) 2OG dioxygenase domain [PF03171] (37-80)
  IPR050295 Plant 2-oxoglutarate-dependent oxidoreductases [PTHR47991] (1-79)